Protein AF-0000000067520295 (afdb_homodimer)

Structure (mmCIF, N/CA/C/O backbone):
data_AF-0000000067520295-model_v1
#
loop_
_entity.id
_entity.type
_entity.pdbx_description
1 polymer 'DNA-binding protein'
#
loop_
_atom_site.group_PDB
_atom_site.id
_atom_site.type_symbol
_atom_site.label_atom_id
_atom_site.label_alt_id
_atom_site.label_comp_id
_atom_site.label_asym_id
_atom_site.label_entity_id
_atom_site.label_seq_id
_atom_site.pdbx_PDB_ins_code
_atom_site.Cartn_x
_atom_site.Cartn_y
_atom_site.Cartn_z
_atom_site.occupancy
_atom_site.B_iso_or_equiv
_atom_site.auth_seq_id
_atom_site.auth_comp_id
_atom_site.auth_asym_id
_atom_site.auth_atom_id
_atom_site.pdbx_PDB_model_num
ATOM 1 N N . MET A 1 1 ? -2.07 -0.624 11.328 1 85.81 1 MET A N 1
ATOM 2 C CA . MET A 1 1 ? -0.683 -0.677 10.883 1 85.81 1 MET A CA 1
ATOM 3 C C . MET A 1 1 ? 0.078 0.571 11.312 1 85.81 1 MET A C 1
ATOM 5 O O . MET A 1 1 ? -0.416 1.689 11.164 1 85.81 1 MET A O 1
ATOM 9 N N . LYS A 1 2 ? 1.199 0.345 11.969 1 93.94 2 LYS A N 1
ATOM 10 C CA . LYS A 1 2 ? 2.01 1.483 12.391 1 93.94 2 LYS A CA 1
ATOM 11 C C . LYS A 1 2 ? 2.455 2.316 11.188 1 93.94 2 LYS A C 1
ATOM 13 O O . LYS A 1 2 ? 2.717 1.776 10.117 1 93.94 2 LYS A O 1
ATOM 18 N N . ASN A 1 3 ? 2.395 3.635 11.438 1 97.31 3 ASN A N 1
ATOM 19 C CA . ASN A 1 3 ? 2.793 4.504 10.336 1 97.31 3 ASN A CA 1
ATOM 20 C C . ASN A 1 3 ? 3.605 5.699 10.828 1 97.31 3 ASN A C 1
ATOM 22 O O . ASN A 1 3 ? 3.734 5.91 12.039 1 97.31 3 ASN A O 1
ATOM 26 N N . GLN A 1 4 ? 4.215 6.41 9.836 1 96.94 4 GLN A N 1
ATOM 27 C CA . GLN A 1 4 ? 5.07 7.543 10.156 1 96.94 4 GLN A CA 1
ATOM 28 C C . GLN A 1 4 ? 4.48 8.844 9.625 1 96.94 4 GLN A C 1
ATOM 30 O O . GLN A 1 4 ? 5.215 9.766 9.25 1 96.94 4 GLN A O 1
ATOM 35 N N . ILE A 1 5 ? 3.217 8.914 9.516 1 97.94 5 ILE A N 1
ATOM 36 C CA . ILE A 1 5 ? 2.557 10.062 8.906 1 97.94 5 ILE A CA 1
ATOM 37 C C . ILE A 1 5 ? 2.764 11.305 9.773 1 97.94 5 ILE A C 1
ATOM 39 O O . ILE A 1 5 ? 3.164 12.359 9.273 1 97.94 5 ILE A O 1
ATOM 43 N N . TYR A 1 6 ? 2.518 11.164 11.094 1 97.94 6 TYR A N 1
ATOM 44 C CA . TYR A 1 6 ? 2.662 12.289 12.008 1 97.94 6 TYR A CA 1
ATOM 45 C C . TYR A 1 6 ? 4.066 12.875 11.938 1 97.94 6 TYR A C 1
ATOM 47 O O . TYR A 1 6 ? 4.234 14.078 11.773 1 97.94 6 TYR A O 1
ATOM 55 N N . GLU A 1 7 ? 5.047 12.031 12.062 1 98 7 GLU A N 1
ATOM 56 C CA . GLU A 1 7 ? 6.441 12.461 12.055 1 98 7 GLU A CA 1
ATOM 57 C C . GLU A 1 7 ? 6.789 13.172 10.75 1 98 7 GLU A C 1
ATOM 59 O O . GLU A 1 7 ? 7.367 14.266 10.766 1 98 7 GLU A O 1
ATOM 64 N N . LEU A 1 8 ? 6.41 12.633 9.609 1 97.69 8 LEU A N 1
ATOM 65 C CA . LEU A 1 8 ? 6.793 13.172 8.305 1 97.69 8 LEU A CA 1
ATOM 66 C C . LEU A 1 8 ? 6.035 14.461 8 1 97.69 8 LEU A C 1
ATOM 68 O O . LEU A 1 8 ? 6.605 15.406 7.457 1 97.69 8 LEU A O 1
ATOM 72 N N . ARG A 1 9 ? 4.719 14.359 8.391 1 97.69 9 ARG A N 1
ATOM 73 C CA . ARG A 1 9 ? 3.996 15.586 8.055 1 97.69 9 ARG A CA 1
ATOM 74 C C . ARG A 1 9 ? 4.484 16.75 8.906 1 97.69 9 ARG A C 1
ATOM 76 O O . ARG A 1 9 ? 4.578 17.891 8.422 1 97.69 9 ARG A O 1
ATOM 83 N N . THR A 1 10 ? 4.859 16.547 10.18 1 97.81 10 THR A N 1
ATOM 84 C CA . THR A 1 10 ? 5.34 17.594 11.062 1 97.81 10 THR A CA 1
ATOM 85 C C . THR A 1 10 ? 6.723 18.078 10.633 1 97.81 10 THR A C 1
ATOM 87 O O . THR A 1 10 ? 7.02 19.281 10.711 1 97.81 10 THR A O 1
ATOM 90 N N . GLU A 1 11 ? 7.539 17.203 10.195 1 97.19 11 GLU A N 1
ATOM 91 C CA . GLU A 1 11 ? 8.859 17.562 9.672 1 97.19 11 GLU A CA 1
ATOM 92 C C . GLU A 1 11 ? 8.742 18.484 8.477 1 97.19 11 GLU A C 1
ATOM 94 O O . GLU A 1 11 ? 9.609 19.344 8.258 1 97.19 11 GLU A O 1
ATOM 99 N N . ASN A 1 12 ? 7.711 18.375 7.773 1 95.44 12 ASN A N 1
ATOM 100 C CA . ASN A 1 12 ? 7.473 19.188 6.582 1 95.44 12 ASN A CA 1
ATOM 101 C C . ASN A 1 12 ? 6.559 20.375 6.883 1 95.44 12 ASN A C 1
ATOM 103 O O . ASN A 1 12 ? 6.098 21.062 5.969 1 95.44 12 ASN A O 1
ATOM 107 N N . ASN A 1 13 ? 6.199 20.516 8.133 1 97.31 13 ASN A N 1
ATOM 108 C CA . ASN A 1 13 ? 5.352 21.609 8.594 1 97.31 13 ASN A CA 1
ATOM 109 C C . ASN A 1 13 ? 3.98 21.578 7.918 1 97.31 13 ASN A C 1
ATOM 111 O O . ASN A 1 13 ? 3.465 22.625 7.5 1 97.31 13 ASN A O 1
ATOM 115 N N . ILE A 1 14 ? 3.48 20.484 7.797 1 97.62 14 ILE A N 1
ATOM 116 C CA . ILE A 1 14 ? 2.156 20.281 7.223 1 97.62 14 ILE A CA 1
ATOM 117 C C . ILE A 1 14 ? 1.166 19.906 8.32 1 97.62 14 ILE A C 1
ATOM 119 O O . ILE A 1 14 ? 1.434 19 9.125 1 97.62 14 ILE A O 1
ATOM 123 N N . SER A 1 15 ? 0.087 20.609 8.406 1 98.44 15 SER A N 1
ATOM 124 C CA . SER A 1 15 ? -0.959 20.25 9.352 1 98.44 15 SER A CA 1
ATOM 125 C C . SER A 1 15 ? -1.767 19.047 8.844 1 98.44 15 SER A C 1
ATOM 127 O O . SER A 1 15 ? -1.661 18.672 7.676 1 98.44 15 SER A O 1
ATOM 129 N N . GLN A 1 16 ? -2.521 18.469 9.734 1 98.56 16 GLN A N 1
ATOM 130 C CA . GLN A 1 16 ? -3.404 17.391 9.305 1 98.56 16 GLN A CA 1
ATOM 131 C C . GLN A 1 16 ? -4.41 17.875 8.266 1 98.56 16 GLN A C 1
ATOM 133 O O . GLN A 1 16 ? -4.73 17.156 7.316 1 98.56 16 GLN A O 1
ATOM 138 N N . GLY A 1 17 ? -4.977 19.094 8.555 1 98.62 17 GLY A N 1
ATOM 139 C CA . GLY A 1 17 ? -5.914 19.688 7.613 1 98.62 17 GLY A CA 1
ATOM 140 C C . GLY A 1 17 ? -5.324 19.891 6.23 1 98.62 17 GLY A C 1
ATOM 141 O O . GLY A 1 17 ? -5.957 19.578 5.223 1 98.62 17 GLY A O 1
ATOM 142 N N . ALA A 1 18 ? -4.129 20.453 6.199 1 98.62 18 ALA A N 1
ATOM 143 C CA . ALA A 1 18 ? -3.441 20.703 4.93 1 98.62 18 ALA A CA 1
ATOM 144 C C . ALA A 1 18 ? -3.166 19.391 4.203 1 98.62 18 ALA A C 1
ATOM 146 O O . ALA A 1 18 ? -3.348 19.297 2.986 1 98.62 18 ALA A O 1
ATOM 147 N N . LEU A 1 19 ? -2.641 18.359 4.906 1 98.62 19 LEU A N 1
ATOM 148 C CA . LEU A 1 19 ? -2.412 17.047 4.328 1 98.62 19 LEU A CA 1
ATOM 149 C C . LEU A 1 19 ? -3.705 16.469 3.764 1 98.62 19 LEU A C 1
ATOM 151 O O . LEU A 1 19 ? -3.709 15.906 2.666 1 98.62 19 LEU A O 1
ATOM 155 N N . ALA A 1 20 ? -4.77 16.562 4.523 1 98.69 20 ALA A N 1
ATOM 156 C CA . ALA A 1 20 ? -6.082 16.078 4.113 1 98.69 20 ALA A CA 1
ATOM 157 C C . ALA A 1 20 ? -6.523 16.719 2.801 1 98.69 20 ALA A C 1
ATOM 159 O O . ALA A 1 20 ? -7.004 16.031 1.897 1 98.69 20 ALA A O 1
ATOM 160 N N . ASP A 1 21 ? -6.32 18 2.744 1 98.62 21 ASP A N 1
ATOM 161 C CA . ASP A 1 21 ? -6.676 18.75 1.537 1 98.62 21 ASP A CA 1
ATOM 162 C C . ASP A 1 21 ? -5.879 18.25 0.333 1 98.62 21 ASP A C 1
ATOM 164 O O . ASP A 1 21 ? -6.445 18.016 -0.739 1 98.62 21 ASP A O 1
ATOM 168 N N . LYS A 1 22 ? -4.633 18.047 0.517 1 97.94 22 LYS A N 1
ATOM 169 C CA . LYS A 1 22 ? -3.762 17.578 -0.556 1 97.94 22 LYS A CA 1
ATOM 170 C C . LYS A 1 22 ? -4.141 16.172 -1 1 97.94 22 LYS A C 1
ATOM 172 O O . LYS A 1 22 ? -3.967 15.812 -2.166 1 97.94 22 LYS A O 1
ATOM 177 N N . CYS A 1 23 ? -4.598 15.406 -0.068 1 98.19 23 CYS A N 1
ATOM 178 C CA . CYS A 1 23 ? -4.953 14.023 -0.354 1 98.19 23 CYS A CA 1
ATOM 179 C C . CYS A 1 23 ? -6.438 13.898 -0.687 1 98.19 23 CYS A C 1
ATOM 181 O O . CYS A 1 23 ? -6.926 12.797 -0.96 1 98.19 23 CYS A O 1
ATOM 183 N N . LYS A 1 24 ? -7.148 14.945 -0.59 1 98.06 24 LYS A N 1
ATOM 184 C CA . LYS A 1 24 ? -8.562 15.008 -0.939 1 98.06 24 LYS A CA 1
ATOM 185 C C . LYS A 1 24 ? -9.398 14.117 -0.027 1 98.06 24 LYS A C 1
ATOM 187 O O . LYS A 1 24 ? -10.227 13.336 -0.502 1 98.06 24 LYS A O 1
ATOM 192 N N . VAL A 1 25 ? -9.148 14.188 1.141 1 98.38 25 VAL A N 1
ATOM 193 C CA . VAL A 1 25 ? -9.914 13.508 2.174 1 98.38 25 VAL A CA 1
ATOM 194 C C . VAL A 1 25 ? -10.188 14.469 3.334 1 98.38 25 VAL A C 1
ATOM 196 O O . VAL A 1 25 ? -9.75 15.625 3.309 1 98.38 25 VAL A O 1
ATOM 199 N N . SER A 1 26 ? -10.906 13.969 4.277 1 98.5 26 SER A N 1
ATOM 200 C CA . SER A 1 26 ? -11.18 14.797 5.449 1 98.5 26 SER A CA 1
ATOM 201 C C . SER A 1 26 ? -10.016 14.773 6.43 1 98.5 26 SER A C 1
ATOM 203 O O . SER A 1 26 ? -9.258 13.797 6.484 1 98.5 26 SER A O 1
ATOM 205 N N . ARG A 1 27 ? -9.914 15.852 7.195 1 98.44 27 ARG A N 1
ATOM 206 C CA . ARG A 1 27 ? -8.93 15.883 8.273 1 98.44 27 ARG A CA 1
ATOM 207 C C . ARG A 1 27 ? -9.125 14.719 9.234 1 98.44 27 ARG A C 1
ATOM 209 O O . ARG A 1 27 ? -8.156 14.172 9.758 1 98.44 27 ARG A O 1
ATOM 216 N N . GLN A 1 28 ? -10.359 14.344 9.445 1 98.31 28 GLN A N 1
ATOM 217 C CA . GLN A 1 28 ? -10.68 13.227 10.32 1 98.31 28 GLN A CA 1
ATOM 218 C C . GLN A 1 28 ? -10.086 11.922 9.789 1 98.31 28 GLN A C 1
ATOM 220 O O . GLN A 1 28 ? -9.633 11.078 10.562 1 98.31 28 GLN A O 1
ATOM 225 N N . THR A 1 29 ? -10.062 11.797 8.516 1 98.19 29 THR A N 1
ATOM 226 C CA . THR A 1 29 ? -9.484 10.625 7.871 1 98.19 29 THR A CA 1
ATOM 227 C C . THR A 1 29 ? -7.988 10.539 8.148 1 98.19 29 THR A C 1
ATOM 229 O O . THR A 1 29 ? -7.48 9.477 8.523 1 98.19 29 THR A O 1
ATOM 232 N N . ILE A 1 30 ? -7.309 11.641 8.016 1 98.44 30 ILE A N 1
ATOM 233 C CA . ILE A 1 30 ? -5.879 11.695 8.297 1 98.44 30 ILE A CA 1
ATOM 234 C C . ILE A 1 30 ? -5.621 11.344 9.758 1 98.44 30 ILE A C 1
ATOM 236 O O . ILE A 1 30 ? -4.746 10.531 10.062 1 98.44 30 ILE A O 1
ATOM 240 N N . ASN A 1 31 ? -6.395 11.953 10.57 1 98.12 31 ASN A N 1
ATOM 241 C CA . ASN A 1 31 ? -6.273 11.688 12 1 98.12 31 ASN A CA 1
ATOM 242 C C . ASN A 1 31 ? -6.461 10.203 12.312 1 98.12 31 ASN A C 1
ATOM 244 O O . ASN A 1 31 ? -5.688 9.625 13.086 1 98.12 31 ASN A O 1
ATOM 248 N N . ALA A 1 32 ? -7.496 9.625 11.742 1 97.62 32 ALA A N 1
ATOM 249 C CA . ALA A 1 32 ? -7.797 8.219 11.977 1 97.62 32 ALA A CA 1
ATOM 250 C C . ALA A 1 32 ? -6.66 7.324 11.492 1 97.62 32 ALA A C 1
ATOM 252 O O . ALA A 1 32 ? -6.301 6.348 12.156 1 97.62 32 ALA A O 1
ATOM 253 N N . ILE A 1 33 ? -6.129 7.562 10.398 1 97.5 33 ILE A N 1
ATOM 254 C CA . ILE A 1 33 ? -5.039 6.781 9.82 1 97.5 33 ILE A CA 1
ATOM 255 C C . ILE A 1 33 ? -3.789 6.926 10.688 1 97.5 33 ILE A C 1
ATOM 257 O O . ILE A 1 33 ? -3.125 5.938 11 1 97.5 33 ILE A O 1
ATOM 261 N N . GLU A 1 34 ? -3.531 8.18 11.109 1 96.81 34 GLU A N 1
ATOM 262 C CA . GLU A 1 34 ? -2.367 8.469 11.945 1 96.81 34 GLU A CA 1
ATOM 263 C C . GLU A 1 34 ? -2.42 7.691 13.258 1 96.81 34 GLU A C 1
ATOM 265 O O . GLU A 1 34 ? -1.387 7.246 13.766 1 96.81 34 GLU A O 1
ATOM 270 N N . ASN A 1 35 ? -3.564 7.547 13.711 1 96.12 35 ASN A N 1
ATOM 271 C CA . ASN A 1 35 ? -3.734 6.898 15.008 1 96.12 35 ASN A CA 1
ATOM 272 C C . ASN A 1 35 ? -4.047 5.41 14.852 1 96.12 35 ASN A C 1
ATOM 274 O O . ASN A 1 35 ? -4.535 4.773 15.781 1 96.12 35 ASN A O 1
ATOM 278 N N . ASN A 1 36 ? -3.834 4.828 13.711 1 93.06 36 ASN A N 1
ATOM 279 C CA . ASN A 1 36 ? -3.932 3.406 13.391 1 93.06 36 ASN A CA 1
ATOM 280 C C . ASN A 1 36 ? -5.34 2.873 13.633 1 93.06 36 ASN A C 1
ATOM 282 O O . ASN A 1 36 ? -5.512 1.712 14.008 1 93.06 36 ASN A O 1
ATOM 286 N N . LYS A 1 37 ? -6.25 3.836 13.539 1 93.19 37 LYS A N 1
ATOM 287 C CA . LYS A 1 37 ? -7.641 3.408 13.68 1 93.19 37 LYS A CA 1
ATOM 288 C C . LYS A 1 37 ? -8.141 2.75 12.398 1 93.19 37 LYS A C 1
ATOM 290 O O . LYS A 1 37 ? -8.969 1.839 12.445 1 93.19 37 LYS A O 1
ATOM 295 N N . TYR A 1 38 ? -7.598 3.234 11.312 1 90.94 38 TYR A N 1
ATOM 296 C CA . TYR A 1 38 ? -7.957 2.727 10 1 90.94 38 TYR A CA 1
ATOM 297 C C . TYR A 1 38 ? -6.727 2.615 9.102 1 90.94 38 TYR A C 1
ATOM 299 O O . TYR A 1 38 ? -5.844 3.475 9.141 1 90.94 38 TYR A O 1
ATOM 307 N N . ASP A 1 39 ? -6.816 1.586 8.32 1 94.56 39 ASP A N 1
ATOM 308 C CA . ASP A 1 39 ? -5.816 1.526 7.258 1 94.56 39 ASP A CA 1
ATOM 309 C C . ASP A 1 39 ? -6.324 2.209 5.988 1 94.56 39 ASP A C 1
ATOM 311 O O . ASP A 1 39 ? -7.48 2.031 5.602 1 94.56 39 ASP A O 1
ATOM 315 N N . PRO A 1 40 ? -5.477 3.008 5.5 1 97.25 40 PRO A N 1
ATOM 316 C CA . PRO A 1 40 ? -5.922 3.607 4.242 1 97.25 40 PRO A CA 1
ATOM 317 C C . PRO A 1 40 ? -6.066 2.58 3.119 1 97.25 40 PRO A C 1
ATOM 319 O O . PRO A 1 40 ? -5.547 1.466 3.229 1 97.25 40 PRO A O 1
ATOM 322 N N . SER A 1 41 ? -6.797 3.057 2.09 1 96 41 SER A N 1
ATOM 323 C CA . SER A 1 41 ? -6.734 2.311 0.836 1 96 41 SER A CA 1
ATOM 324 C C . SER A 1 41 ? -5.336 2.357 0.232 1 96 41 SER A C 1
ATOM 326 O O . SER A 1 41 ? -4.516 3.195 0.613 1 96 41 SER A O 1
ATOM 328 N N . LEU A 1 42 ? -5.152 1.457 -0.68 1 97.31 42 LEU A N 1
ATOM 329 C CA . LEU A 1 42 ? -3.863 1.447 -1.359 1 97.31 42 LEU A CA 1
ATOM 330 C C . LEU A 1 42 ? -3.633 2.756 -2.109 1 97.31 42 LEU A C 1
ATOM 332 O O . LEU A 1 42 ? -2.533 3.312 -2.072 1 97.31 42 LEU A O 1
ATOM 336 N N . ALA A 1 43 ? -4.66 3.244 -2.76 1 96.12 43 ALA A N 1
ATOM 337 C CA . ALA A 1 43 ? -4.555 4.492 -3.51 1 96.12 43 ALA A CA 1
ATOM 338 C C . ALA A 1 43 ? -4.211 5.66 -2.588 1 96.12 43 ALA A C 1
ATOM 340 O O . ALA A 1 43 ? -3.344 6.477 -2.91 1 96.12 43 ALA A O 1
ATOM 341 N N . LEU A 1 44 ? -4.883 5.734 -1.517 1 97.38 44 LEU A N 1
ATOM 342 C CA . LEU A 1 44 ? -4.621 6.809 -0.569 1 97.38 44 LEU A CA 1
ATOM 343 C C . LEU A 1 44 ? -3.223 6.676 0.029 1 97.38 44 LEU A C 1
ATOM 345 O O . LEU A 1 44 ? -2.549 7.68 0.272 1 97.38 44 LEU A O 1
ATOM 349 N N . ALA A 1 45 ? -2.846 5.484 0.278 1 98.06 45 ALA A N 1
ATOM 350 C CA . ALA A 1 45 ? -1.495 5.246 0.78 1 98.06 45 ALA A CA 1
ATOM 351 C C . ALA A 1 45 ? -0.448 5.812 -0.178 1 98.06 45 ALA A C 1
ATOM 353 O O . ALA A 1 45 ? 0.522 6.438 0.253 1 98.06 45 ALA A O 1
ATOM 354 N N . PHE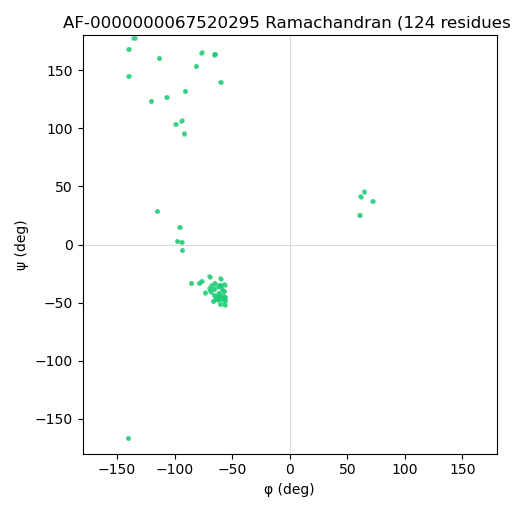 A 1 46 ? -0.678 5.652 -1.415 1 98 46 PHE A N 1
ATOM 355 C CA . PHE A 1 46 ? 0.241 6.18 -2.418 1 98 46 PHE A CA 1
ATOM 356 C C . PHE A 1 46 ? 0.208 7.703 -2.434 1 98 46 PHE A C 1
ATOM 358 O O . PHE A 1 46 ? 1.251 8.352 -2.539 1 98 46 PHE A O 1
ATOM 365 N N . ARG A 1 47 ? -0.918 8.203 -2.312 1 97.44 47 ARG A N 1
ATOM 366 C CA . ARG A 1 47 ? -1.039 9.656 -2.311 1 97.44 47 ARG A CA 1
ATOM 367 C C . ARG A 1 47 ? -0.333 10.266 -1.104 1 97.44 47 ARG A C 1
ATOM 369 O O . ARG A 1 47 ? 0.394 11.258 -1.235 1 97.44 47 ARG A O 1
ATOM 376 N N . LEU A 1 48 ? -0.609 9.656 0.015 1 98 48 LEU A N 1
ATOM 377 C CA . LEU A 1 48 ? 0.049 10.109 1.234 1 98 48 LEU A CA 1
ATOM 378 C C . LEU A 1 48 ? 1.566 10.062 1.083 1 98 48 LEU A C 1
ATOM 380 O O . LEU A 1 48 ? 2.256 11.023 1.43 1 98 48 LEU A O 1
ATOM 384 N N . ALA A 1 49 ? 2.025 9 0.61 1 97.94 49 ALA A N 1
ATOM 385 C CA . ALA A 1 49 ? 3.467 8.836 0.43 1 97.94 49 ALA A CA 1
ATOM 386 C C . ALA A 1 49 ? 4.023 9.898 -0.519 1 97.94 49 ALA A C 1
ATOM 388 O O . ALA A 1 49 ? 5.078 10.477 -0.26 1 97.94 49 ALA A O 1
ATOM 389 N N . GLU A 1 50 ? 3.299 10.086 -1.582 1 97.25 50 GLU A N 1
ATOM 390 C CA . GLU A 1 50 ? 3.719 11.078 -2.566 1 97.25 50 GLU A CA 1
ATOM 391 C C . GLU A 1 50 ? 3.781 12.477 -1.951 1 97.25 50 GLU A C 1
ATOM 393 O O . GLU A 1 50 ? 4.793 13.164 -2.074 1 97.25 50 GLU A O 1
ATOM 398 N N . VAL A 1 51 ? 2.762 12.859 -1.321 1 97.69 51 VAL A N 1
ATOM 399 C CA . VAL A 1 51 ? 2.658 14.195 -0.748 1 97.69 51 VAL A CA 1
ATOM 400 C C . VAL A 1 51 ? 3.76 14.398 0.29 1 97.69 51 VAL A C 1
ATOM 402 O O . VAL A 1 51 ? 4.309 15.5 0.415 1 97.69 51 VAL A O 1
ATOM 405 N N . LEU A 1 52 ? 4.086 13.352 0.978 1 98.06 52 LEU A N 1
ATOM 406 C CA . LEU A 1 52 ? 5.043 13.469 2.07 1 98.06 52 LEU A CA 1
ATOM 407 C C . LEU A 1 52 ? 6.457 13.148 1.59 1 98.06 52 LEU A C 1
ATOM 409 O O . LEU A 1 52 ? 7.391 13.102 2.391 1 98.06 52 LEU A O 1
ATOM 413 N N . GLY A 1 53 ? 6.594 12.875 0.285 1 97.12 53 GLY A N 1
ATOM 414 C CA . GLY A 1 53 ? 7.91 12.711 -0.307 1 97.12 53 GLY A CA 1
ATOM 415 C C . GLY A 1 53 ? 8.602 11.422 0.099 1 97.12 53 GLY A C 1
ATOM 416 O O . GLY A 1 53 ? 9.805 11.414 0.364 1 97.12 53 GLY A O 1
ATOM 417 N N . THR A 1 54 ? 7.91 10.383 0.234 1 97.88 54 THR A N 1
ATOM 418 C CA . THR A 1 54 ? 8.438 9.094 0.659 1 97.88 54 THR A CA 1
ATOM 419 C C . THR A 1 54 ? 7.781 7.957 -0.124 1 97.88 54 THR A C 1
ATOM 421 O O . THR A 1 54 ? 7.266 8.172 -1.223 1 97.88 54 THR A O 1
ATOM 424 N N . THR A 1 55 ? 7.953 6.711 0.344 1 97.94 55 THR A N 1
ATOM 425 C CA . THR A 1 55 ? 7.336 5.551 -0.282 1 97.94 55 THR A CA 1
ATOM 426 C C . THR A 1 55 ? 6.297 4.926 0.645 1 97.94 55 THR A C 1
ATOM 428 O O . THR A 1 55 ? 6.281 5.203 1.846 1 97.94 55 THR A O 1
ATOM 431 N N . VAL A 1 56 ? 5.438 4.164 0.063 1 98.06 56 VAL A N 1
ATOM 432 C CA . VAL A 1 56 ? 4.438 3.453 0.854 1 98.06 56 VAL A CA 1
ATOM 433 C C . VAL A 1 56 ? 5.133 2.545 1.868 1 98.06 56 VAL A C 1
ATOM 435 O O . VAL A 1 56 ? 4.746 2.502 3.039 1 98.06 56 V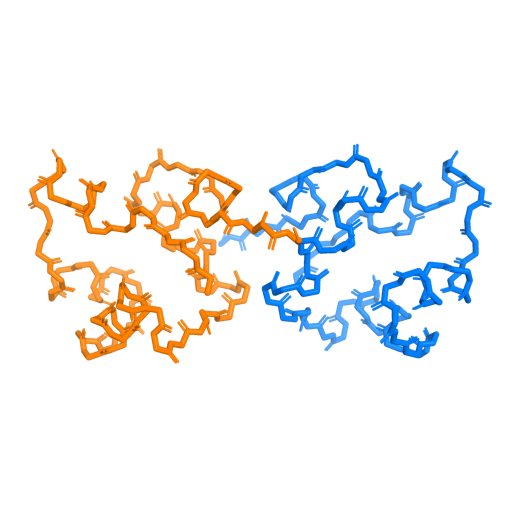AL A O 1
ATOM 438 N N . ASP A 1 57 ? 6.219 1.933 1.465 1 98.12 57 ASP A N 1
ATOM 439 C CA . ASP A 1 57 ? 6.918 0.967 2.305 1 98.12 57 ASP A CA 1
ATOM 440 C C . ASP A 1 57 ? 7.605 1.659 3.48 1 98.12 57 ASP A C 1
ATOM 442 O O . ASP A 1 57 ? 7.82 1.048 4.527 1 98.12 57 ASP A O 1
ATOM 446 N N . LYS A 1 58 ? 7.926 2.859 3.285 1 97.31 58 LYS A N 1
ATOM 447 C CA . LYS A 1 58 ? 8.555 3.625 4.359 1 97.31 58 LYS A CA 1
ATOM 448 C C . LYS A 1 58 ? 7.5 4.25 5.273 1 97.31 58 LYS A C 1
ATOM 450 O O . LYS A 1 58 ? 7.711 4.363 6.48 1 97.31 58 LYS A O 1
ATOM 455 N N . LEU A 1 59 ? 6.398 4.609 4.73 1 97.81 59 LEU A N 1
ATOM 456 C CA . LEU A 1 59 ? 5.359 5.336 5.453 1 97.81 59 LEU A CA 1
ATOM 457 C C . LEU A 1 59 ? 4.547 4.391 6.332 1 97.81 59 LEU A C 1
ATOM 459 O O . LEU A 1 59 ? 4.137 4.758 7.438 1 97.81 59 LEU A O 1
ATOM 463 N N . PHE A 1 60 ? 4.387 3.18 5.859 1 97.5 60 PHE A N 1
ATOM 464 C CA . PHE A 1 60 ? 3.598 2.193 6.586 1 97.5 60 PHE A CA 1
ATOM 465 C C . PHE A 1 60 ? 4.438 0.968 6.926 1 97.5 60 PHE A C 1
ATOM 467 O O . PHE A 1 60 ? 5.012 0.337 6.035 1 97.5 60 PHE A O 1
ATOM 474 N N . LEU A 1 61 ? 4.469 0.704 8.164 1 92.12 61 LEU A N 1
ATOM 475 C CA . LEU A 1 61 ? 5.258 -0.428 8.641 1 92.12 61 LEU A CA 1
ATOM 476 C C . LEU A 1 61 ? 4.371 -1.645 8.883 1 92.12 61 LEU A C 1
ATOM 478 O O . LEU A 1 61 ? 3.592 -1.668 9.836 1 92.12 61 LEU A O 1
ATOM 482 N N . TYR A 1 62 ? 4.539 -2.496 7.902 1 85.88 62 TYR A N 1
ATOM 483 C CA . TYR A 1 62 ? 3.773 -3.73 8.016 1 85.88 62 TYR A CA 1
ATOM 484 C C . TYR A 1 62 ? 4.582 -4.812 8.727 1 85.88 62 TYR A C 1
ATOM 486 O O . TYR A 1 62 ? 5.703 -5.121 8.32 1 85.88 62 TYR A O 1
ATOM 494 N N . LYS A 1 63 ? 4.316 -4.836 9.977 1 74.5 63 LYS A N 1
ATOM 495 C CA . LYS A 1 63 ? 4.965 -5.934 10.688 1 74.5 63 LYS A CA 1
ATOM 496 C C . LYS A 1 63 ? 4.051 -7.152 10.773 1 74.5 63 LYS A C 1
ATOM 498 O O . LYS A 1 63 ? 2.895 -7.039 11.188 1 74.5 63 LYS A O 1
ATOM 503 N N . GLN A 1 64 ? 4.375 -8.133 10.016 1 57.31 64 GLN A N 1
ATOM 504 C CA . GLN A 1 64 ? 3.662 -9.391 10.211 1 57.31 64 GLN A CA 1
ATOM 505 C C . GLN A 1 64 ? 4.031 -10.031 11.547 1 57.31 64 GLN A C 1
ATOM 507 O O . GLN A 1 64 ? 5.121 -9.797 12.078 1 57.31 64 GLN A O 1
ATOM 512 N N . MET B 1 1 ? -5.215 -0.147 -10.57 1 85.5 1 MET B N 1
ATOM 513 C CA . MET B 1 1 ? -3.803 0.217 -10.516 1 85.5 1 MET B CA 1
ATOM 514 C C . MET B 1 1 ? -2.941 -0.853 -11.18 1 85.5 1 MET B C 1
ATOM 516 O O . MET B 1 1 ? -3.123 -2.045 -10.93 1 85.5 1 MET B O 1
ATOM 520 N N . LYS B 1 2 ? -2.113 -0.396 -12.109 1 93.88 2 LYS B N 1
ATOM 521 C CA . LYS B 1 2 ? -1.229 -1.351 -12.773 1 93.88 2 LYS B CA 1
ATOM 522 C C . LYS B 1 2 ? -0.297 -2.025 -11.766 1 93.88 2 LYS B C 1
ATOM 524 O O . LYS B 1 2 ? 0.118 -1.407 -10.781 1 93.88 2 LYS B O 1
ATOM 529 N N . ASN B 1 3 ? -0.139 -3.344 -12.016 1 97.31 3 ASN B N 1
ATOM 530 C CA . ASN B 1 3 ? 0.736 -4.066 -11.094 1 97.31 3 ASN B CA 1
ATOM 531 C C . ASN B 1 3 ? 1.622 -5.066 -11.836 1 97.31 3 ASN B C 1
ATOM 533 O O . ASN B 1 3 ? 1.449 -5.285 -13.031 1 97.31 3 ASN B O 1
ATOM 537 N N . GLN B 1 4 ? 2.635 -5.586 -11.062 1 96.94 4 GLN B N 1
ATOM 538 C CA . GLN B 1 4 ? 3.6 -6.516 -11.648 1 96.94 4 GLN B CA 1
ATOM 539 C C . GLN B 1 4 ? 3.484 -7.898 -11.008 1 96.94 4 GLN B C 1
ATOM 541 O O . GLN B 1 4 ? 4.48 -8.609 -10.883 1 96.94 4 GLN B O 1
ATOM 546 N N . ILE B 1 5 ? 2.348 -8.242 -10.555 1 97.88 5 ILE B N 1
ATOM 547 C CA . ILE B 1 5 ? 2.156 -9.492 -9.82 1 97.88 5 ILE B CA 1
ATOM 548 C C . ILE B 1 5 ? 2.387 -10.68 -10.742 1 97.88 5 ILE B C 1
ATOM 550 O O . ILE B 1 5 ? 3.137 -11.602 -10.406 1 97.88 5 ILE B O 1
ATOM 554 N N . TYR B 1 6 ? 1.755 -10.641 -11.945 1 97.88 6 TYR B N 1
ATOM 555 C CA . TYR B 1 6 ? 1.889 -11.734 -12.906 1 97.88 6 TYR B CA 1
ATOM 556 C C . TYR B 1 6 ? 3.354 -11.992 -13.234 1 97.88 6 TYR B C 1
ATOM 558 O O . TYR B 1 6 ? 3.826 -13.133 -13.156 1 97.88 6 TYR B O 1
ATOM 566 N N . GLU B 1 7 ? 4.055 -10.969 -13.602 1 98 7 GLU B N 1
ATOM 567 C CA . GLU B 1 7 ? 5.457 -11.078 -13.984 1 98 7 GLU B CA 1
ATOM 568 C C . GLU B 1 7 ? 6.301 -11.648 -12.852 1 98 7 GLU B C 1
ATOM 570 O O . GLU B 1 7 ? 7.078 -12.586 -13.062 1 98 7 GLU B O 1
ATOM 575 N N . LEU B 1 8 ? 6.145 -11.172 -11.633 1 97.69 8 LEU B N 1
ATOM 576 C CA . LEU B 1 8 ? 6.98 -11.562 -10.508 1 97.69 8 LEU B CA 1
ATOM 577 C C . LEU B 1 8 ? 6.641 -12.977 -10.047 1 97.69 8 LEU B C 1
ATOM 579 O O . LEU B 1 8 ? 7.535 -13.758 -9.703 1 97.69 8 LEU B O 1
ATOM 583 N N . ARG B 1 9 ? 5.281 -13.18 -10.047 1 97.69 9 ARG B N 1
ATOM 584 C CA . ARG B 1 9 ? 4.969 -14.523 -9.57 1 97.69 9 ARG B CA 1
ATOM 585 C C . ARG B 1 9 ? 5.461 -15.586 -10.547 1 97.69 9 ARG B C 1
ATOM 587 O O . ARG B 1 9 ? 5.938 -16.641 -10.141 1 97.69 9 ARG B O 1
ATOM 594 N N . THR B 1 10 ? 5.41 -15.336 -11.875 1 97.75 10 THR B N 1
ATOM 595 C CA . THR B 1 10 ? 5.855 -16.281 -12.891 1 97.75 10 THR B CA 1
ATOM 596 C C . THR B 1 10 ? 7.371 -16.438 -12.867 1 9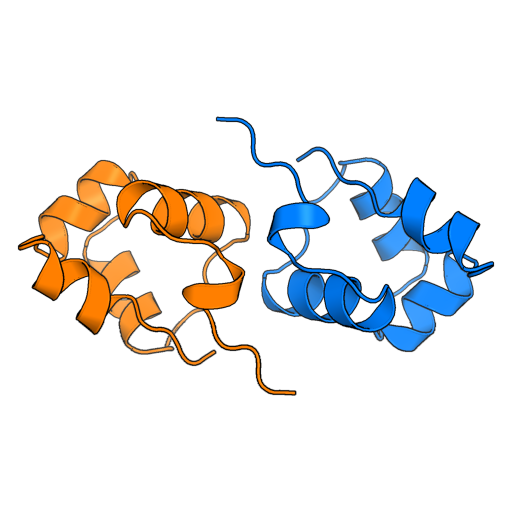7.75 10 THR B C 1
ATOM 598 O O . THR B 1 10 ? 7.898 -17.531 -13.055 1 97.75 10 THR B O 1
ATOM 601 N N . GLU B 1 11 ? 8.062 -15.383 -12.648 1 97.12 11 GLU B N 1
ATOM 602 C CA . GLU B 1 11 ? 9.516 -15.406 -12.516 1 97.12 11 GLU B CA 1
ATOM 603 C C . GLU B 1 11 ? 9.953 -16.297 -11.359 1 97.12 11 GLU B C 1
ATOM 605 O O . GLU B 1 11 ? 11.016 -16.922 -11.422 1 97.12 11 GLU B O 1
ATOM 610 N N . ASN B 1 12 ? 9.156 -16.391 -10.398 1 95.38 12 ASN B N 1
ATOM 611 C CA . ASN B 1 12 ? 9.438 -17.203 -9.211 1 95.38 12 ASN B CA 1
ATOM 612 C C . ASN B 1 12 ? 8.773 -18.562 -9.281 1 95.38 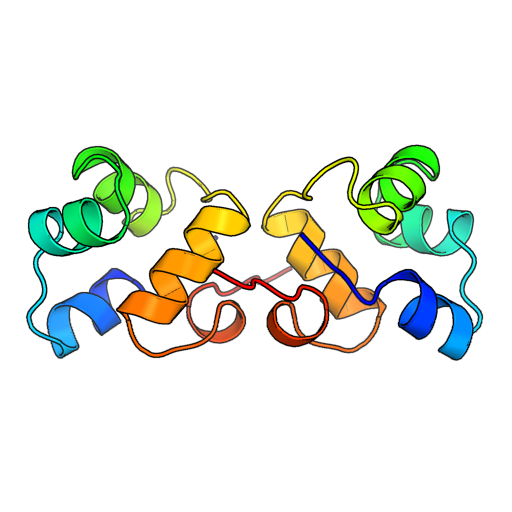12 ASN B C 1
ATOM 614 O O . ASN B 1 12 ? 8.75 -19.312 -8.297 1 95.38 12 ASN B O 1
ATOM 618 N N . ASN B 1 13 ? 8.117 -18.828 -10.391 1 97.25 13 ASN B N 1
ATOM 619 C CA . ASN B 1 13 ? 7.449 -20.109 -10.633 1 97.25 13 ASN B CA 1
ATOM 620 C C . ASN B 1 13 ? 6.344 -20.359 -9.609 1 97.25 13 ASN B C 1
ATOM 622 O O . ASN B 1 13 ? 6.215 -21.469 -9.094 1 97.25 13 ASN B O 1
ATOM 626 N N . ILE B 1 14 ? 5.652 -19.391 -9.32 1 97.62 14 ILE B N 1
ATOM 627 C CA . ILE B 1 14 ? 4.527 -19.469 -8.398 1 97.62 14 ILE B CA 1
ATOM 628 C C . ILE B 1 14 ? 3.215 -19.375 -9.172 1 97.62 14 ILE B C 1
ATOM 630 O O . ILE B 1 14 ? 3.045 -18.469 -9.992 1 97.62 14 ILE B O 1
ATOM 634 N N . SER B 1 15 ? 2.346 -20.297 -8.969 1 98.38 15 SER B N 1
ATOM 635 C CA . SER B 1 15 ? 1.025 -20.203 -9.578 1 98.38 15 SER B CA 1
ATOM 636 C C . SER B 1 15 ? 0.141 -19.219 -8.836 1 98.38 15 SER B C 1
ATOM 638 O O . 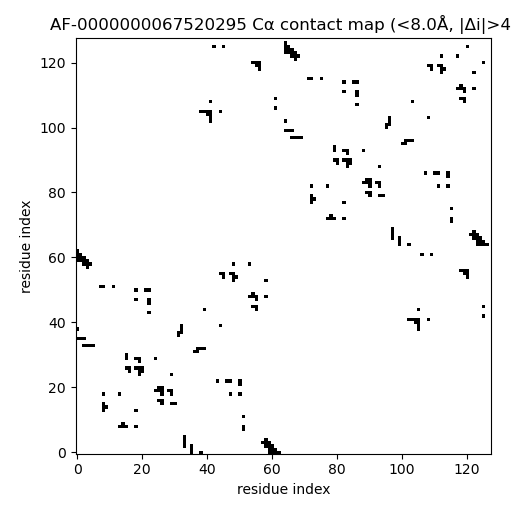SER B 1 15 ? 0.473 -18.781 -7.73 1 98.38 15 SER B O 1
ATOM 640 N N . GLN B 1 16 ? -0.936 -18.844 -9.477 1 98.56 16 GLN B N 1
ATOM 641 C CA . GLN B 1 16 ? -1.886 -17.984 -8.781 1 98.56 16 GLN B CA 1
ATOM 642 C C . GLN B 1 16 ? -2.432 -18.656 -7.527 1 98.56 16 GLN B C 1
ATOM 644 O O . GLN B 1 16 ? -2.631 -18 -6.504 1 98.56 16 GLN B O 1
ATOM 649 N N . GLY B 1 17 ? -2.758 -19.969 -7.695 1 98.62 17 GLY B N 1
ATOM 650 C CA . GLY B 1 17 ? -3.248 -20.719 -6.547 1 98.62 17 GLY B CA 1
ATOM 651 C C . GLY B 1 17 ? -2.268 -20.75 -5.391 1 98.62 17 GLY B C 1
ATOM 652 O O . GLY B 1 17 ? -2.658 -20.547 -4.238 1 98.62 17 GLY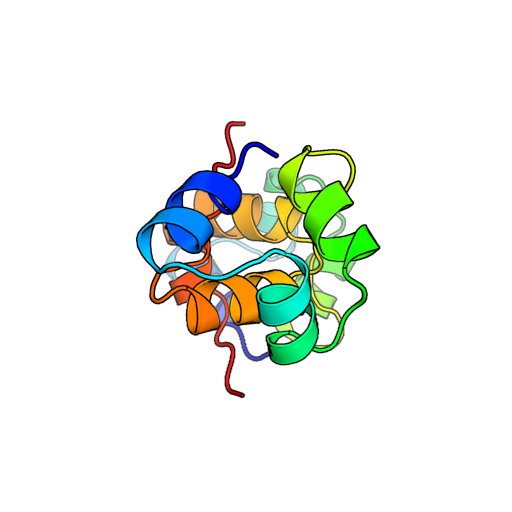 B O 1
ATOM 653 N N . ALA B 1 18 ? -1.025 -21.016 -5.703 1 98.62 18 ALA B N 1
ATOM 654 C CA . ALA B 1 18 ? 0.017 -21.047 -4.68 1 98.62 18 ALA B CA 1
ATOM 655 C C . ALA B 1 18 ? 0.176 -19.672 -4.02 1 98.62 18 ALA B C 1
ATOM 657 O O . ALA B 1 18 ? 0.317 -19.578 -2.797 1 98.62 18 ALA B O 1
ATOM 658 N N . LEU B 1 19 ? 0.255 -18.594 -4.809 1 98.62 19 LEU B N 1
ATOM 659 C CA . LEU B 1 19 ? 0.329 -17.234 -4.277 1 98.62 19 LEU B CA 1
ATOM 660 C C . LEU B 1 19 ? -0.856 -16.953 -3.363 1 98.62 19 LEU B C 1
ATOM 662 O O . LEU B 1 19 ? -0.689 -16.359 -2.295 1 98.62 19 LEU B O 1
ATOM 666 N N . ALA B 1 20 ? -2.041 -17.328 -3.801 1 98.69 20 ALA B N 1
ATOM 667 C CA . ALA B 1 20 ? -3.27 -17.125 -3.035 1 98.69 20 ALA B CA 1
ATOM 668 C C . ALA B 1 20 ? -3.178 -17.812 -1.67 1 98.69 20 ALA B C 1
ATOM 670 O O . ALA B 1 20 ? -3.533 -17.219 -0.65 1 98.69 20 ALA B O 1
ATOM 671 N N . ASP B 1 21 ? -2.674 -19 -1.705 1 98.62 21 ASP B N 1
ATOM 672 C CA . ASP B 1 21 ? -2.51 -19.766 -0.469 1 98.62 21 ASP B CA 1
ATOM 673 C C . ASP B 1 21 ? -1.549 -19.062 0.486 1 98.62 21 ASP B C 1
ATOM 675 O O . ASP B 1 21 ? -1.832 -18.938 1.679 1 98.62 21 ASP B O 1
ATOM 679 N N . LYS B 1 22 ? -0.485 -18.594 -0.025 1 97.88 22 LYS B N 1
ATOM 680 C CA . LYS B 1 22 ? 0.52 -17.906 0.78 1 97.88 22 LYS B CA 1
ATOM 681 C C . LYS B 1 22 ? -0.031 -16.609 1.351 1 97.88 22 LYS B C 1
ATOM 683 O O . LYS B 1 22 ? 0.367 -16.172 2.438 1 97.88 22 LYS B O 1
ATOM 688 N N . CYS B 1 23 ? -0.883 -15.992 0.614 1 98.19 23 CYS B N 1
ATOM 689 C CA . CYS B 1 23 ? -1.449 -14.711 1.025 1 98.19 23 CYS B CA 1
ATOM 690 C C . CYS B 1 23 ? -2.773 -14.906 1.754 1 98.19 23 CYS B C 1
ATOM 692 O O . CYS B 1 23 ? -3.4 -13.938 2.186 1 98.19 23 CYS B O 1
ATOM 694 N N . LYS B 1 24 ? -3.232 -16.078 1.812 1 98.06 24 LYS B N 1
ATOM 695 C CA . LYS B 1 24 ? -4.449 -16.453 2.533 1 98.06 24 LYS B CA 1
ATOM 696 C C . LYS B 1 24 ? -5.676 -15.797 1.911 1 98.06 24 LYS B C 1
ATOM 698 O O . LYS B 1 24 ? -6.496 -15.211 2.617 1 98.06 24 LYS B O 1
ATOM 703 N N . VAL B 1 25 ? -5.742 -15.867 0.719 1 98.38 25 VAL B N 1
ATOM 704 C CA . VAL B 1 25 ? -6.898 -15.414 -0.045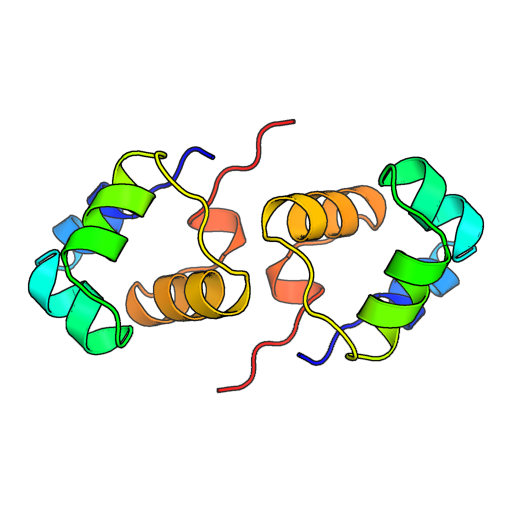 1 98.38 25 VAL B CA 1
ATOM 705 C C . VAL B 1 25 ? -7.25 -16.438 -1.114 1 98.38 25 VAL B C 1
ATOM 707 O O . VAL B 1 25 ? -6.578 -17.469 -1.238 1 98.38 25 VAL B O 1
ATOM 710 N N . SER B 1 26 ? -8.305 -16.141 -1.808 1 98.5 26 SER B N 1
ATOM 711 C CA . SER B 1 26 ? -8.695 -17.047 -2.881 1 98.5 26 SER B CA 1
ATOM 712 C C . SER B 1 26 ? -7.875 -16.797 -4.141 1 98.5 26 SER B C 1
ATOM 714 O O . SER B 1 26 ? -7.406 -15.68 -4.375 1 98.5 26 SER B O 1
ATOM 716 N N . ARG B 1 27 ? -7.746 -17.859 -4.945 1 98.44 27 ARG B N 1
ATOM 717 C CA . ARG B 1 27 ? -7.109 -17.703 -6.246 1 98.44 27 ARG B CA 1
ATOM 718 C C . ARG B 1 27 ? -7.816 -16.656 -7.086 1 98.44 27 ARG B C 1
ATOM 720 O O . ARG B 1 27 ? -7.176 -15.914 -7.84 1 98.44 27 ARG B O 1
ATOM 727 N N . GLN B 1 28 ? -9.109 -16.562 -6.941 1 98.25 28 GLN B N 1
ATOM 728 C CA . GLN B 1 28 ? -9.898 -15.57 -7.66 1 98.25 28 GLN B CA 1
ATOM 729 C C . GLN B 1 28 ? -9.484 -14.156 -7.273 1 98.25 28 GLN B C 1
ATOM 731 O O . GLN B 1 28 ? -9.461 -13.258 -8.117 1 98.25 28 GLN B O 1
ATOM 736 N N . THR B 1 29 ? -9.156 -13.984 -6.047 1 98.19 29 THR B N 1
ATOM 737 C CA . THR B 1 29 ? -8.703 -12.695 -5.551 1 98.19 29 THR B CA 1
ATOM 738 C C . THR B 1 29 ? -7.395 -12.281 -6.223 1 98.19 29 THR B C 1
ATOM 740 O O . THR B 1 29 ? -7.258 -11.148 -6.684 1 98.19 29 THR B O 1
ATOM 743 N N . ILE B 1 30 ? -6.48 -13.219 -6.316 1 98.44 30 ILE B N 1
ATOM 744 C CA . ILE B 1 30 ? -5.203 -12.961 -6.977 1 98.44 30 ILE B CA 1
ATOM 745 C C . ILE B 1 30 ? -5.445 -12.609 -8.445 1 98.44 30 ILE B C 1
ATOM 747 O O . ILE B 1 30 ? -4.887 -11.633 -8.953 1 98.44 30 ILE B O 1
ATOM 751 N N . ASN B 1 31 ? -6.258 -13.391 -9.039 1 98.12 31 ASN B N 1
ATOM 752 C CA . ASN B 1 31 ? -6.594 -13.156 -10.438 1 98.12 31 ASN B CA 1
ATOM 753 C C . ASN B 1 31 ? -7.184 -11.758 -10.641 1 98.12 31 ASN B C 1
ATOM 755 O O . ASN B 1 31 ? -6.801 -11.047 -11.57 1 98.12 31 ASN B O 1
ATOM 759 N N . ALA B 1 32 ? -8.125 -11.422 -9.797 1 97.62 32 ALA B N 1
ATOM 760 C CA . ALA B 1 32 ? -8.789 -10.117 -9.898 1 97.62 32 ALA B CA 1
ATOM 761 C C . ALA B 1 32 ? -7.793 -8.984 -9.711 1 97.62 32 ALA B C 1
ATOM 763 O O . ALA B 1 32 ? -7.852 -7.977 -10.422 1 97.62 32 ALA B O 1
ATOM 764 N N . ILE B 1 33 ? -6.941 -9.055 -8.812 1 97.5 33 ILE B N 1
ATOM 765 C CA . ILE B 1 33 ? -5.941 -8.031 -8.531 1 97.5 33 ILE B CA 1
ATOM 766 C C . ILE B 1 33 ? -4.973 -7.926 -9.711 1 97.5 33 ILE B C 1
ATOM 768 O O . ILE B 1 33 ? -4.656 -6.824 -10.164 1 97.5 33 ILE B O 1
ATOM 772 N N . GLU B 1 34 ? -4.562 -9.086 -10.211 1 96.88 34 GLU B N 1
ATOM 773 C CA . GLU B 1 34 ? -3.637 -9.133 -11.344 1 96.88 34 GLU B CA 1
ATOM 774 C C . GLU B 1 34 ? -4.219 -8.43 -12.562 1 96.88 34 GLU B C 1
ATOM 776 O O . GLU B 1 34 ? -3.49 -7.781 -13.32 1 96.88 34 GLU B O 1
ATOM 781 N N . ASN B 1 35 ? -5.449 -8.57 -12.688 1 96.12 35 ASN B N 1
ATOM 782 C CA . ASN B 1 35 ? -6.109 -8.008 -13.867 1 96.12 35 ASN B CA 1
ATOM 783 C C . ASN B 1 35 ? -6.688 -6.625 -13.586 1 96.12 35 ASN B C 1
ATOM 785 O O . ASN B 1 35 ? -7.543 -6.145 -14.32 1 96.12 35 ASN B O 1
ATOM 789 N N . ASN B 1 36 ? -6.309 -5.98 -12.523 1 93 36 ASN B N 1
ATOM 790 C CA . ASN B 1 36 ? -6.629 -4.609 -12.148 1 93 36 ASN B CA 1
ATOM 791 C C . ASN B 1 36 ? -8.133 -4.41 -11.984 1 93 36 ASN B C 1
ATOM 793 O O . ASN B 1 36 ? -8.656 -3.33 -12.266 1 93 36 ASN B O 1
ATOM 797 N N . LYS B 1 37 ? -8.75 -5.539 -11.68 1 93.06 37 LYS B N 1
ATOM 798 C CA . LYS B 1 37 ? -10.18 -5.438 -11.422 1 93.06 37 LYS B CA 1
ATOM 799 C C . LYS B 1 37 ? -10.453 -4.855 -10.039 1 93.06 37 LYS B C 1
ATOM 801 O O . LYS B 1 37 ? -11.445 -4.156 -9.836 1 93.06 37 LYS B O 1
ATOM 806 N N . TYR B 1 38 ? -9.531 -5.164 -9.148 1 90.62 38 TYR B N 1
ATOM 807 C CA . TYR B 1 38 ? -9.625 -4.695 -7.77 1 90.62 38 TYR B CA 1
ATOM 808 C C . TYR B 1 38 ? -8.25 -4.289 -7.246 1 90.62 38 TYR B C 1
ATOM 810 O O . TYR B 1 38 ? -7.246 -4.934 -7.551 1 90.62 38 TYR B O 1
ATOM 818 N N . ASP B 1 39 ? -8.336 -3.287 -6.445 1 94.5 39 ASP B N 1
ATOM 819 C CA . ASP B 1 39 ? -7.121 -2.979 -5.695 1 94.5 39 ASP B CA 1
ATOM 820 C C . ASP B 1 39 ? -7.102 -3.711 -4.355 1 94.5 39 ASP B C 1
ATOM 822 O O . ASP B 1 39 ? -8.117 -3.77 -3.66 1 94.5 39 ASP B O 1
ATOM 826 N N . PRO B 1 40 ? -6.008 -4.281 -4.145 1 97.19 40 PRO B N 1
ATOM 827 C CA . PRO B 1 40 ? -5.949 -4.922 -2.83 1 97.19 40 PRO B CA 1
ATOM 828 C C . PRO B 1 40 ? -6 -3.916 -1.681 1 97.19 40 PRO B C 1
ATOM 830 O O . PRO B 1 40 ? -5.789 -2.719 -1.894 1 97.19 40 PRO B O 1
ATOM 833 N N . SER B 1 41 ? -6.301 -4.496 -0.509 1 96 41 SER B N 1
ATOM 834 C CA . SER B 1 41 ? -6.07 -3.715 0.701 1 96 41 SER B CA 1
ATOM 835 C C . SER B 1 41 ? -4.582 -3.432 0.898 1 96 41 SER B C 1
ATOM 837 O O . SER B 1 41 ? -3.736 -4.074 0.277 1 96 41 SER B O 1
ATOM 839 N N . LEU B 1 42 ? -4.359 -2.498 1.75 1 97.31 42 LEU B N 1
ATOM 840 C CA . LEU B 1 42 ? -2.965 -2.182 2.047 1 97.31 42 LEU B CA 1
ATOM 841 C C . LEU B 1 42 ? -2.256 -3.381 2.666 1 97.31 42 LEU B C 1
ATOM 843 O O . LEU B 1 42 ? -1.111 -3.68 2.316 1 97.31 42 LEU B O 1
ATOM 847 N N . ALA B 1 43 ? -2.932 -4.051 3.564 1 96.19 43 ALA B N 1
ATOM 848 C CA . ALA B 1 43 ? -2.352 -5.219 4.219 1 96.19 43 ALA B CA 1
ATOM 849 C C . ALA B 1 43 ? -2.02 -6.309 3.203 1 96.19 43 ALA B C 1
ATOM 851 O O . ALA B 1 43 ? -0.941 -6.902 3.25 1 96.19 43 ALA B O 1
ATOM 852 N N . LEU B 1 44 ? -2.92 -6.566 2.359 1 97.31 44 LEU B N 1
ATOM 853 C CA . LEU B 1 44 ? -2.689 -7.59 1.345 1 97.31 44 LEU B CA 1
ATOM 854 C C . LEU B 1 44 ? -1.577 -7.168 0.391 1 97.31 44 LEU B C 1
ATOM 856 O O . LEU B 1 44 ? -0.79 -8.008 -0.057 1 97.31 44 LEU B O 1
ATOM 860 N N . ALA B 1 45 ? -1.552 -5.941 0.083 1 98.06 45 ALA B N 1
ATOM 861 C CA . ALA B 1 45 ? -0.478 -5.426 -0.762 1 98.06 45 ALA B CA 1
ATOM 862 C C . ALA B 1 45 ? 0.889 -5.711 -0.145 1 98.06 45 ALA B C 1
ATOM 864 O O . ALA B 1 45 ? 1.819 -6.121 -0.843 1 98.06 45 ALA B O 1
ATOM 865 N N . PHE B 1 46 ? 0.975 -5.574 1.115 1 98.06 46 PHE B N 1
ATOM 866 C CA . PHE B 1 46 ? 2.227 -5.848 1.81 1 98.06 46 PHE B CA 1
ATOM 867 C C . PHE B 1 46 ? 2.539 -7.34 1.789 1 98.06 46 PHE B C 1
ATOM 869 O O . PHE B 1 46 ? 3.689 -7.734 1.585 1 98.06 46 PHE B O 1
ATOM 876 N N . ARG B 1 47 ? 1.567 -8.086 1.96 1 97.38 47 ARG B N 1
ATOM 877 C CA . ARG B 1 47 ? 1.779 -9.531 1.946 1 97.38 47 ARG B CA 1
ATOM 878 C C . ARG B 1 47 ? 2.246 -10.008 0.574 1 97.38 47 ARG B C 1
ATOM 880 O O . ARG B 1 47 ? 3.184 -10.797 0.47 1 97.38 47 ARG B O 1
ATOM 887 N N . LEU B 1 48 ? 1.54 -9.508 -0.408 1 98 48 LEU B N 1
ATOM 888 C CA . LEU B 1 48 ? 1.922 -9.836 -1.775 1 98 48 LEU B CA 1
ATOM 889 C C . LEU B 1 48 ? 3.373 -9.453 -2.043 1 98 48 LEU B C 1
ATOM 891 O O . LEU B 1 48 ? 4.137 -10.25 -2.596 1 98 48 LEU B O 1
ATOM 895 N N . ALA B 1 49 ? 3.701 -8.297 -1.687 1 97.94 49 ALA B N 1
ATOM 896 C CA . ALA B 1 49 ? 5.062 -7.812 -1.904 1 97.94 49 ALA B CA 1
ATOM 897 C C . ALA B 1 49 ? 6.078 -8.688 -1.177 1 97.94 49 ALA B C 1
ATOM 899 O O . ALA B 1 49 ? 7.125 -9.031 -1.732 1 97.94 49 ALA B O 1
ATOM 900 N N . GLU B 1 50 ? 5.738 -9 0.04 1 97.25 50 GLU B N 1
ATOM 901 C CA . GLU B 1 50 ? 6.621 -9.844 0.842 1 97.25 50 GLU B CA 1
ATOM 902 C C . GLU B 1 50 ? 6.824 -11.203 0.192 1 97.25 50 GLU B C 1
ATOM 904 O O . GLU B 1 50 ? 7.961 -11.648 0.011 1 97.25 50 GLU B O 1
ATOM 909 N N . VAL B 1 51 ? 5.77 -11.828 -0.14 1 97.69 51 VAL B N 1
ATOM 910 C CA . VAL B 1 51 ? 5.816 -13.18 -0.703 1 97.69 51 VAL B CA 1
ATOM 911 C C . VAL B 1 51 ? 6.609 -13.164 -2.008 1 97.69 51 VAL B C 1
ATOM 913 O O . VAL B 1 51 ? 7.336 -14.117 -2.311 1 97.69 51 VAL B O 1
ATOM 916 N N . LEU B 1 52 ? 6.492 -12.086 -2.732 1 98.06 52 LEU B N 1
ATOM 917 C CA . LEU B 1 52 ? 7.117 -12.023 -4.047 1 98.06 52 LEU B CA 1
ATOM 918 C C . LEU B 1 52 ? 8.5 -11.383 -3.963 1 98.06 52 LEU B C 1
ATOM 920 O O . LEU B 1 52 ? 9.141 -11.148 -4.988 1 98.06 52 LEU B O 1
ATOM 924 N N . GLY B 1 53 ? 8.922 -11.039 -2.74 1 97.12 53 GLY B N 1
ATOM 925 C CA . GLY B 1 53 ? 10.281 -10.57 -2.525 1 97.12 53 GLY B CA 1
ATOM 926 C C . GLY B 1 53 ? 10.523 -9.172 -3.062 1 97.12 53 GLY B C 1
ATOM 927 O O . GLY B 1 53 ? 11.57 -8.898 -3.646 1 97.12 53 GLY B O 1
ATOM 928 N N . THR B 1 54 ? 9.617 -8.32 -2.969 1 97.81 54 THR B N 1
ATOM 929 C CA . THR B 1 54 ? 9.703 -6.953 -3.479 1 97.81 54 THR B CA 1
ATOM 930 C C . THR B 1 54 ? 9.047 -5.969 -2.51 1 97.81 54 THR B C 1
ATOM 932 O O . THR B 1 54 ? 8.922 -6.258 -1.318 1 97.81 54 THR B O 1
ATOM 935 N N . THR B 1 55 ? 8.797 -4.73 -2.971 1 97.94 55 THR B N 1
ATOM 936 C CA . THR B 1 55 ? 8.125 -3.715 -2.164 1 97.94 55 THR B CA 1
ATOM 937 C C . THR B 1 55 ? 6.766 -3.367 -2.756 1 97.94 55 THR B C 1
ATOM 939 O O . THR B 1 55 ? 6.488 -3.676 -3.918 1 97.94 55 THR B O 1
ATOM 942 N N . VAL B 1 56 ? 5.949 -2.805 -1.94 1 98.06 56 VAL B N 1
ATOM 943 C CA . VAL B 1 56 ? 4.641 -2.361 -2.41 1 98.06 56 VAL B CA 1
ATOM 944 C C . VAL B 1 56 ? 4.812 -1.355 -3.545 1 98.06 56 VAL B C 1
ATOM 946 O O . VAL B 1 56 ? 4.125 -1.439 -4.566 1 98.06 56 VAL B O 1
ATOM 949 N N . ASP B 1 57 ? 5.789 -0.498 -3.422 1 98.12 57 ASP B N 1
ATOM 950 C CA . ASP B 1 57 ? 6.004 0.573 -4.391 1 98.12 57 ASP B CA 1
ATOM 951 C C . ASP B 1 57 ? 6.477 0.016 -5.73 1 98.12 57 ASP B C 1
ATOM 953 O O . ASP B 1 57 ? 6.246 0.624 -6.777 1 98.12 57 ASP B O 1
ATOM 957 N N . LYS B 1 58 ? 7.109 -1.081 -5.66 1 97.25 58 LYS B N 1
ATOM 958 C CA . LYS B 1 58 ? 7.57 -1.722 -6.887 1 97.25 58 LYS B CA 1
ATOM 959 C C . LYS B 1 58 ? 6.477 -2.594 -7.496 1 97.25 58 LYS B C 1
ATOM 961 O O . LYS B 1 58 ? 6.359 -2.688 -8.719 1 97.25 58 LYS B O 1
ATOM 966 N N . LEU B 1 59 ? 5.676 -3.184 -6.703 1 97.81 59 LEU B N 1
ATOM 967 C CA . LEU B 1 59 ? 4.668 -4.148 -7.137 1 97.81 59 LEU B CA 1
ATOM 968 C C . LEU B 1 59 ? 3.457 -3.438 -7.727 1 97.81 59 LEU B C 1
ATOM 970 O O . LEU B 1 59 ? 2.854 -3.922 -8.688 1 97.81 59 LEU B O 1
ATOM 974 N N . PHE B 1 60 ? 3.168 -2.277 -7.188 1 97.44 60 PHE B N 1
ATOM 975 C CA . PHE B 1 60 ? 2.01 -1.517 -7.645 1 97.44 60 PHE B CA 1
ATOM 976 C C . PHE B 1 60 ? 2.432 -0.15 -8.164 1 97.44 60 PHE B C 1
ATOM 978 O O . PHE B 1 60 ? 3.061 0.63 -7.449 1 97.44 60 PHE B O 1
ATOM 985 N N . LEU B 1 61 ? 2.061 0.073 -9.367 1 92.19 61 LEU B N 1
ATOM 986 C CA . LEU B 1 61 ? 2.424 1.33 -10.008 1 92.19 61 LEU B CA 1
ATOM 987 C C . LEU B 1 61 ? 1.265 2.318 -9.961 1 92.19 61 LEU B C 1
ATOM 989 O O . LEU B 1 61 ? 0.271 2.15 -10.672 1 92.19 61 LEU B O 1
ATOM 993 N N . TYR B 1 62 ? 1.518 3.197 -9.039 1 85.88 62 TYR B N 1
ATOM 994 C CA . TYR B 1 62 ? 0.502 4.234 -8.898 1 85.88 62 TYR B CA 1
ATOM 995 C C . TYR B 1 62 ? 0.83 5.438 -9.773 1 85.88 62 TYR B C 1
ATOM 997 O O . TYR B 1 62 ? 1.93 5.992 -9.695 1 85.88 62 TYR B O 1
ATOM 1005 N N . LYS B 1 63 ? 0.199 5.387 -10.906 1 74.38 63 LYS B N 1
ATOM 1006 C CA . LYS B 1 63 ? 0.372 6.574 -11.734 1 74.38 63 LYS B CA 1
ATOM 1007 C C . LYS B 1 63 ? -0.763 7.57 -11.508 1 74.38 63 LYS B C 1
ATOM 1009 O O . LYS B 1 63 ? -1.938 7.207 -11.586 1 74.38 63 LYS B O 1
ATOM 1014 N N . GLN B 1 64 ? -0.471 8.617 -10.828 1 56.97 64 GLN B N 1
ATOM 1015 C CA . GLN B 1 64 ? -1.462 9.68 -10.781 1 56.97 64 GLN B CA 1
ATOM 1016 C C . GLN B 1 64 ? -1.635 10.344 -12.148 1 56.97 64 GLN B C 1
ATOM 1018 O O . GLN B 1 64 ? -0.72 10.32 -12.969 1 56.97 64 GLN B O 1
#

Foldseek 3Di:
DAFCLVVLCVVVPHDLCRLCVQLVHHSVVSVCVNVVVDPDDPVSLQSSQVVSVHHSCRGDPDDD/DAFCLVVLCVVVPHDLCRLCVQLVHHSVVSVCVNVVVDPDDPVSLQSSQVVSVHHSCRGDPDDD

Secondary structure (DSSP, 8-state):
-EE-HHHHHHHTT--HHHHHHHHTS-HHHHHHHHTTSSPPBHHHHHHHHHHTTS-HHHHEE---/-EE-HHHHHHHTT--HHHHHHHHTS-HHHHHHHHTTSSPPBHHHHHHHHHHTTS-HHHHEE---

InterPro domains:
  IPR001387 Cro/C1-type, helix-turn-helix domain [PF01381] (5-59)
  IPR001387 Cro/C1-type, helix-turn-helix domain [PS50943] (5-59)
  IPR001387 Cro/C1-type, helix-turn-helix domain [SM00530] (4-59)
  IPR001387 Cro/C1-type, helix-turn-helix domain [cd00093] (3-59)
  IPR010982 Lambda repressor-like, DNA-binding domain superfamily [G3DSA:1.10.260.40] (1-64)
  IPR010982 Lambda repressor-like, DNA-binding domain superfamily [SSF47413] (2-62)

Sequence (128 aa):
MKNQIYELRTENNISQGALADKCKVSRQTINAIENNKYDPSLALAFRLAEVLGTTVDKLFLYKQMKNQIYELRTENNISQGALADKCKVSRQTINAIENNKYDPSLALAFRLAEVLGTTVDKLFLYKQ

Solvent-accessible surface area (backbone atoms only — not comparable to full-atom values): 7155 Å² total; per-residue (Å²): 93,55,62,44,53,62,63,49,33,54,74,67,71,42,50,57,58,57,50,12,56,76,63,70,50,49,41,65,53,44,52,35,36,62,67,46,71,41,76,56,50,45,68,53,38,47,45,51,16,53,76,63,71,55,43,44,62,72,38,38,48,81,76,129,94,55,60,42,53,62,64,48,32,52,75,66,73,42,50,56,57,58,50,11,58,75,62,69,49,50,41,65,54,45,53,35,36,62,66,44,72,41,76,56,51,44,69,53,38,47,44,52,16,53,77,63,72,56,43,46,64,70,38,39,47,80,76,130

Organism: Bacillus anthracis (NCBI:txid1392)

Radius of gyration: 15.2 Å; Cα contacts (8 Å, |Δi|>4): 159; chains: 2; bounding box: 22×43×29 Å

pLDDT: mean 95.91, std 6.17, range [56.97, 98.69]

Nearest PDB structures (foldseek):
  2xj3-assembly1_B  TM=9.543E-01  e=2.197E-06  Enterococcus faecalis
  1utx-assembl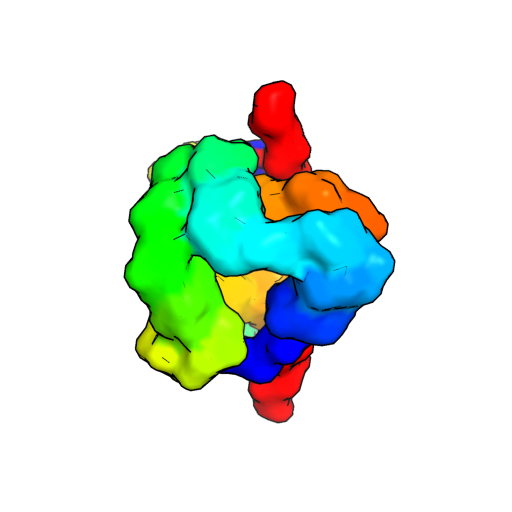y1_B  TM=9.636E-01  e=3.684E-06  Enterococcus faecalis
  2xj3-assembly1_A  TM=9.612E-01  e=1.432E-05  Enterococcus faecalis
  3f51-assembly1_A  TM=9.542E-01  e=9.572E-04  Corynebacterium glutamicum
  6jq1-assembly1_A  TM=8.369E-01  e=7.884E-04  Deinococcus geothermalis DSM 11300